Protein AF-A0A7S3EPI6-F1 (afdb_monomer)

Secondary structure (DSSP, 8-state):
--HHHHHHHHHHHHHHHHHTTPPPP-S-HHHHHHHHHH-GGGEE---S-BSSS-TT-TTPPPPSS-PBP-SSSBTTTBT-EE-HHHHHHHHHHTT--S---HHHHHHH--GGGGTSS----------------------------

Organism: NCBI:txid156174

Radius of gyration: 25.05 Å; Cα contacts (8 Å, |Δi|>4): 102; chains: 1; bounding box: 75×44×50 Å

Mean predicted aligned error: 15.27 Å

Solvent-accessible surface area (backbone atoms only — not comparable to full-atom values): 9598 Å² total; per-residue (Å²): 131,64,66,63,56,53,52,52,51,52,49,55,49,26,51,55,25,44,76,70,74,40,76,64,79,72,86,55,66,68,56,54,54,53,45,44,74,75,38,60,78,34,26,51,62,54,56,72,59,64,57,32,54,71,89,92,53,101,80,62,82,54,46,88,84,55,48,58,29,34,86,56,74,26,95,60,60,37,61,38,47,78,33,62,74,53,49,44,56,50,56,64,58,61,84,65,88,71,92,72,61,73,73,58,55,52,68,77,60,55,74,70,70,76,72,79,72,76,81,79,94,73,93,78,89,81,93,80,85,85,75,90,78,87,88,80,87,88,83,86,89,82,84,88,134

Foldseek 3Di:
DVVVVVVVLLVVLQVLCVVVVHHRDDPCPVVVVVLCVVPVVQADADAADWPQFDPDDPDTGGHPPTWGGHPAAGPGAGSHHGDSVSSSVSSNVPPDDDDDDPVVVCVVPVPVVVVPPDDPDDDDDDDDDDDDDDDDDDDDDDDDD

Sequence (145 aa):
PRAQVLAALVTLLNDARLAAGMSPMGFLAPFLYHVAEAEPSAFNDVVMGDNACPAGEVAAFCCPESFSAAVGWDPVTGLGSPNYPILLQHALHHGRKGVVAASSLARMYNVDDQLEAKQPSSSWSTKATLSSARIGHYWTVDGAV

pLDDT: mean 74.95, std 23.8, range [29.98, 97.31]

InterPro domains:
  IPR036852 Peptidase S8/S53 domain superfamily [G3DSA:3.40.50.200] (3-93)
  IPR036852 Peptidase S8/S53 domain superfamily [SSF52743] (6-91)
  IPR050819 Tripeptidyl-peptidase I and related peptidases [PTHR14218] (5-92)

Structure (mmCIF, N/CA/C/O backbone):
data_AF-A0A7S3EPI6-F1
#
_entry.id   AF-A0A7S3EPI6-F1
#
loop_
_atom_site.group_PDB
_atom_site.id
_atom_site.type_symbol
_atom_site.label_atom_id
_atom_site.label_alt_id
_atom_site.label_comp_id
_atom_site.label_asym_id
_atom_site.label_entity_id
_atom_site.label_seq_id
_atom_site.pdbx_PDB_ins_code
_atom_site.Cartn_x
_atom_site.Cartn_y
_atom_site.Cartn_z
_atom_site.occupancy
_atom_site.B_iso_or_equiv
_atom_site.auth_seq_id
_atom_site.auth_comp_id
_atom_site.auth_asym_id
_atom_site.auth_atom_id
_atom_site.pdbx_PDB_model_num
ATOM 1 N N . PRO A 1 1 ? 4.085 11.285 -5.573 1.00 60.78 1 PRO A N 1
ATOM 2 C CA . PRO A 1 1 ? 2.703 11.455 -5.050 1.00 60.78 1 PRO A CA 1
ATOM 3 C C . PRO A 1 1 ? 1.923 10.155 -4.700 1.00 60.78 1 PRO A C 1
ATOM 5 O O . PRO A 1 1 ? 0.699 10.185 -4.658 1.00 60.78 1 PRO A O 1
ATOM 8 N N . ARG A 1 2 ? 2.587 9.028 -4.374 1.00 77.38 2 ARG A N 1
ATOM 9 C CA . ARG A 1 2 ? 1.900 7.769 -3.989 1.00 77.38 2 ARG A CA 1
ATOM 10 C C . ARG A 1 2 ? 1.686 7.612 -2.474 1.00 77.38 2 ARG A C 1
ATOM 12 O O . ARG A 1 2 ? 0.687 7.043 -2.050 1.00 77.38 2 ARG A O 1
ATOM 19 N N . ALA A 1 3 ? 2.571 8.183 -1.655 1.00 85.62 3 ALA A N 1
ATOM 20 C CA . ALA A 1 3 ? 2.485 8.097 -0.195 1.00 85.62 3 ALA A CA 1
ATOM 21 C C . ALA A 1 3 ? 1.246 8.807 0.385 1.00 85.62 3 ALA A C 1
ATOM 23 O O . ALA A 1 3 ? 0.671 8.340 1.363 1.00 85.62 3 ALA A O 1
ATOM 24 N N . GLN A 1 4 ? 0.798 9.902 -0.238 1.00 92.00 4 GLN A N 1
ATOM 25 C CA . GLN A 1 4 ? -0.388 10.646 0.196 1.00 92.00 4 GLN A CA 1
ATOM 26 C C . GLN A 1 4 ? -1.671 9.811 0.065 1.00 92.00 4 GLN A C 1
ATOM 28 O O . GLN A 1 4 ? -2.520 9.843 0.951 1.00 92.00 4 GLN A O 1
ATOM 33 N N . VAL A 1 5 ? -1.789 9.028 -1.013 1.00 93.25 5 VAL A N 1
ATOM 34 C CA . VAL A 1 5 ? -2.942 8.143 -1.250 1.00 93.25 5 VAL A CA 1
ATOM 35 C C . VAL A 1 5 ? -2.970 7.012 -0.224 1.00 93.25 5 VAL A C 1
ATOM 37 O O . VAL A 1 5 ? -4.023 6.722 0.337 1.00 93.25 5 VAL A O 1
ATOM 40 N N . LEU A 1 6 ? -1.809 6.426 0.087 1.00 92.06 6 LEU A N 1
ATOM 41 C CA . LEU A 1 6 ? -1.711 5.406 1.129 1.00 92.06 6 LEU A CA 1
ATOM 42 C C . LEU A 1 6 ? -2.090 5.968 2.507 1.00 92.06 6 LEU A C 1
ATOM 44 O O . LEU A 1 6 ? -2.831 5.327 3.242 1.00 92.06 6 LEU A O 1
ATOM 48 N N . ALA A 1 7 ? -1.643 7.178 2.851 1.00 93.06 7 ALA A N 1
ATOM 49 C CA . ALA A 1 7 ? -2.030 7.817 4.109 1.00 93.06 7 ALA A CA 1
ATOM 50 C C . ALA A 1 7 ? -3.553 8.027 4.202 1.00 93.06 7 ALA A C 1
ATOM 52 O O . ALA A 1 7 ? -4.155 7.706 5.225 1.00 93.06 7 ALA A O 1
ATOM 53 N N . ALA A 1 8 ? -4.190 8.496 3.123 1.00 95.38 8 ALA A N 1
ATOM 54 C CA . ALA A 1 8 ? -5.642 8.654 3.069 1.00 95.38 8 ALA A CA 1
ATOM 55 C C . ALA A 1 8 ? -6.382 7.311 3.213 1.00 95.38 8 ALA A C 1
ATOM 57 O O . ALA A 1 8 ? -7.346 7.225 3.971 1.00 95.38 8 ALA A O 1
ATOM 58 N N . LEU A 1 9 ? -5.897 6.251 2.556 1.00 95.44 9 LEU A N 1
ATOM 59 C CA . LEU A 1 9 ? -6.427 4.892 2.700 1.00 95.44 9 LEU A CA 1
ATOM 60 C C . LEU A 1 9 ? -6.419 4.441 4.167 1.00 95.44 9 LEU A C 1
ATOM 62 O O . LEU A 1 9 ? -7.422 3.945 4.674 1.00 95.44 9 LEU A O 1
ATOM 66 N N . VAL A 1 10 ? -5.298 4.642 4.864 1.00 95.25 10 VAL A N 1
ATOM 67 C CA . VAL A 1 10 ? -5.158 4.272 6.280 1.00 95.25 10 VAL A CA 1
ATOM 68 C C . VAL A 1 10 ? -6.121 5.059 7.159 1.00 95.25 10 VAL A C 1
ATOM 70 O O . VAL A 1 10 ? -6.742 4.477 8.047 1.00 95.25 10 VAL A O 1
ATOM 73 N N . THR A 1 11 ? -6.290 6.355 6.894 1.00 96.25 11 THR A N 1
ATOM 74 C CA . THR A 1 11 ? -7.276 7.186 7.592 1.00 96.25 11 THR A CA 1
ATOM 75 C C . THR A 1 11 ? -8.689 6.629 7.427 1.00 96.25 11 THR A C 1
ATOM 77 O O . THR A 1 11 ? -9.379 6.466 8.427 1.00 96.25 11 THR A O 1
ATOM 80 N N . LEU A 1 12 ? -9.096 6.256 6.209 1.00 96.69 12 LEU A N 1
ATOM 81 C CA . LEU A 1 12 ? -10.421 5.674 5.952 1.00 96.69 12 LEU A CA 1
ATOM 82 C C . LEU A 1 12 ? -10.629 4.331 6.665 1.00 96.69 12 LEU A C 1
ATOM 84 O O . LEU A 1 12 ? -11.707 4.060 7.188 1.00 96.69 12 LEU A O 1
ATOM 88 N N . LEU A 1 13 ? -9.603 3.479 6.700 1.00 96.31 13 LEU A N 1
ATOM 89 C CA . LEU A 1 13 ? -9.669 2.203 7.416 1.00 96.31 13 LEU A CA 1
ATOM 90 C C . LEU A 1 13 ? -9.772 2.412 8.936 1.00 96.31 13 LEU A C 1
ATOM 92 O O . LEU A 1 13 ? -10.518 1.705 9.614 1.00 96.31 13 LEU A O 1
ATOM 96 N N . ASN A 1 14 ? -9.043 3.389 9.478 1.00 96.19 14 ASN A N 1
ATOM 97 C CA . ASN A 1 14 ? -9.105 3.731 10.897 1.00 96.19 14 ASN A CA 1
ATOM 98 C C . ASN A 1 14 ? -10.449 4.348 11.286 1.00 96.19 14 ASN A C 1
ATOM 100 O O . ASN A 1 14 ? -10.983 3.982 12.329 1.00 96.19 14 ASN A O 1
ATOM 104 N N . ASP A 1 15 ? -11.004 5.225 10.452 1.00 96.38 15 ASP A N 1
ATOM 105 C CA . ASP A 1 15 ? -12.323 5.823 10.665 1.00 96.38 15 ASP A CA 1
ATOM 106 C C . ASP A 1 15 ? -13.416 4.747 10.736 1.00 96.38 15 ASP A C 1
ATOM 108 O O . ASP A 1 15 ? -14.158 4.669 11.715 1.00 96.38 15 ASP A O 1
ATOM 112 N N . ALA A 1 16 ? -13.421 3.807 9.786 1.00 95.25 16 ALA A N 1
ATOM 113 C CA . ALA A 1 16 ? -14.359 2.687 9.802 1.00 95.25 16 ALA A CA 1
ATOM 114 C C . ALA A 1 16 ? -14.194 1.782 11.038 1.00 95.25 16 ALA A C 1
ATOM 116 O O . ALA A 1 16 ? -15.179 1.333 11.628 1.00 95.25 16 ALA A O 1
ATOM 117 N N . ARG A 1 17 ? -12.953 1.530 11.475 1.00 94.50 17 ARG A N 1
ATOM 118 C CA . ARG A 1 17 ? -12.687 0.773 12.709 1.00 94.50 17 ARG A CA 1
ATOM 119 C C . ARG A 1 17 ? -13.208 1.500 13.946 1.00 94.50 17 ARG A C 1
ATOM 121 O O . ARG A 1 17 ? -13.833 0.860 14.789 1.00 94.50 17 ARG A O 1
ATOM 128 N N . LEU A 1 18 ? -12.993 2.810 14.047 1.00 94.00 18 LEU A N 1
ATOM 129 C CA . LEU A 1 18 ? -13.499 3.627 15.151 1.00 94.00 18 LEU A CA 1
ATOM 130 C C . LEU A 1 18 ? -15.033 3.662 15.166 1.00 94.00 18 LEU A C 1
ATOM 132 O O . LEU A 1 18 ? -15.628 3.485 16.228 1.00 94.00 18 LEU A O 1
ATOM 136 N N . ALA A 1 19 ? -15.674 3.793 14.000 1.00 92.12 19 ALA A N 1
ATOM 137 C CA . ALA A 1 19 ? -17.128 3.702 13.858 1.00 92.12 19 ALA A CA 1
ATOM 138 C C . ALA A 1 19 ? -17.681 2.332 14.301 1.00 92.12 19 ALA A C 1
ATOM 140 O O . ALA A 1 19 ? -18.788 2.245 14.828 1.00 92.12 19 ALA A O 1
ATOM 141 N N . ALA A 1 20 ? -16.888 1.267 14.155 1.00 90.62 20 ALA A N 1
ATOM 142 C CA . ALA A 1 20 ? -17.191 -0.073 14.657 1.00 90.62 20 ALA A CA 1
ATOM 143 C C . ALA A 1 20 ? -16.774 -0.309 16.129 1.00 90.62 20 ALA A C 1
ATOM 145 O O . ALA A 1 20 ? -16.828 -1.445 16.606 1.00 90.62 20 ALA A O 1
ATOM 146 N N . GLY A 1 21 ? -16.334 0.727 16.857 1.00 91.75 21 GLY A N 1
ATOM 147 C CA . GLY A 1 21 ? -15.899 0.633 18.257 1.00 91.75 21 GLY A CA 1
ATOM 148 C C . GLY A 1 21 ? -14.556 -0.079 18.463 1.00 91.75 21 GLY A C 1
ATOM 149 O O . GLY A 1 21 ? -14.246 -0.518 19.571 1.00 91.75 21 GLY A O 1
ATOM 150 N N . MET A 1 22 ? -13.757 -0.229 17.407 1.00 91.62 22 MET A N 1
ATOM 151 C CA . MET A 1 22 ? -12.441 -0.865 17.436 1.00 91.62 22 MET A CA 1
ATOM 152 C C . MET A 1 22 ? -11.331 0.183 17.579 1.00 91.62 22 MET A C 1
ATOM 154 O O . MET A 1 22 ? -11.487 1.341 17.204 1.00 91.62 22 MET A O 1
ATOM 158 N N . SER A 1 23 ? -10.165 -0.226 18.083 1.00 92.81 23 SER A N 1
ATOM 159 C CA . SER A 1 23 ? -8.986 0.646 18.109 1.00 92.81 23 SER A CA 1
ATOM 160 C C . SER A 1 23 ? -8.467 0.919 16.688 1.00 92.81 23 SER A C 1
ATOM 162 O O . SER A 1 23 ? -8.586 0.036 15.827 1.00 92.81 23 SER A O 1
ATOM 164 N N . PRO A 1 24 ? -7.823 2.069 16.426 1.00 93.50 24 PRO A N 1
ATOM 165 C CA . PRO A 1 24 ? -7.167 2.315 15.145 1.00 93.50 24 PRO A CA 1
ATOM 166 C C . PRO A 1 24 ? -6.035 1.306 14.907 1.00 93.50 24 PRO A C 1
ATOM 168 O O . PRO A 1 24 ? -5.550 0.643 15.832 1.00 93.50 24 PRO A O 1
ATOM 171 N N . MET A 1 25 ? -5.625 1.171 13.651 1.00 89.69 25 MET A N 1
ATOM 172 C CA . MET A 1 25 ? -4.475 0.365 13.266 1.00 89.69 25 MET A CA 1
ATOM 173 C C . MET A 1 25 ? -3.185 1.078 13.674 1.00 89.69 25 MET A C 1
ATOM 175 O O . MET A 1 25 ? -3.027 2.278 13.452 1.00 89.69 25 MET A O 1
ATOM 179 N N . GLY A 1 26 ? -2.276 0.322 14.291 1.00 90.44 26 GLY A N 1
ATOM 180 C CA . GLY A 1 26 ? -0.927 0.774 14.616 1.00 90.44 26 GLY A CA 1
ATOM 181 C C . GLY A 1 26 ? 0.023 0.553 13.440 1.00 90.44 26 GLY A C 1
ATOM 182 O O . GLY A 1 26 ? -0.226 1.000 12.324 1.00 90.44 26 GLY A O 1
ATOM 183 N N . PHE A 1 27 ? 1.116 -0.170 13.683 1.00 92.50 27 PHE A N 1
ATOM 184 C C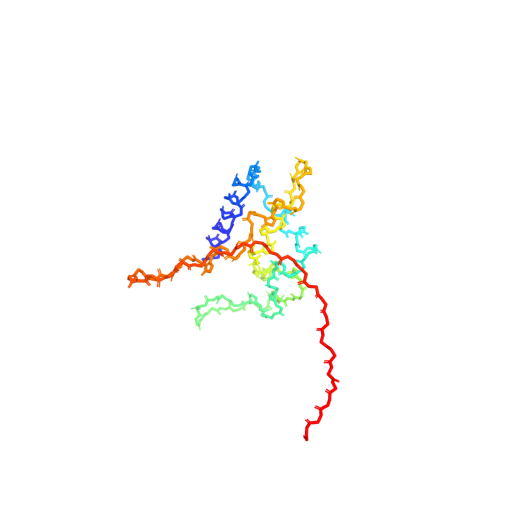A . PHE A 1 27 ? 2.058 -0.540 12.630 1.00 92.50 27 PHE A CA 1
ATOM 185 C C . PHE A 1 27 ? 1.374 -1.406 11.559 1.00 92.50 27 PHE A C 1
ATOM 187 O O . PHE A 1 27 ? 0.973 -2.538 11.821 1.00 92.50 27 PHE A O 1
ATOM 194 N N . LEU A 1 28 ? 1.220 -0.843 10.359 1.00 92.88 28 LEU A N 1
ATOM 195 C CA . LEU A 1 28 ? 0.362 -1.388 9.307 1.00 92.88 28 LEU A CA 1
ATOM 196 C C . LEU A 1 28 ? 1.013 -2.513 8.492 1.00 92.88 28 LEU A C 1
ATOM 198 O O . LEU A 1 28 ? 0.303 -3.356 7.953 1.00 92.88 28 LEU A O 1
ATOM 202 N N . ALA A 1 29 ? 2.344 -2.542 8.385 1.00 94.00 29 ALA A N 1
ATOM 203 C CA . ALA A 1 29 ? 3.020 -3.462 7.469 1.00 94.00 29 ALA A CA 1
ATOM 204 C C . ALA A 1 29 ? 2.658 -4.944 7.711 1.00 94.00 29 ALA A C 1
ATOM 206 O O . ALA A 1 29 ? 2.267 -5.594 6.745 1.00 94.00 29 ALA A O 1
ATOM 207 N N . PRO A 1 30 ? 2.665 -5.478 8.953 1.00 94.69 30 PRO A N 1
ATOM 208 C CA . PRO A 1 30 ? 2.294 -6.873 9.201 1.00 94.69 30 PRO A CA 1
ATOM 209 C C . PRO A 1 30 ? 0.868 -7.201 8.755 1.00 94.69 30 PRO A C 1
ATOM 211 O O . PRO A 1 30 ? 0.623 -8.277 8.223 1.00 94.69 30 PRO A O 1
ATOM 214 N N . PHE A 1 31 ? -0.064 -6.259 8.926 1.00 94.38 31 PHE A N 1
ATOM 215 C CA . PHE A 1 31 ? -1.440 -6.421 8.465 1.00 94.38 31 PHE A CA 1
ATOM 216 C C . PHE A 1 31 ? -1.508 -6.551 6.938 1.00 94.38 31 PHE A C 1
ATOM 218 O O . PHE A 1 31 ? -2.168 -7.458 6.445 1.00 94.38 31 PHE A O 1
ATOM 225 N N . LEU A 1 32 ? -0.801 -5.699 6.187 1.00 95.31 32 LEU A N 1
ATOM 226 C CA . LEU A 1 32 ? -0.840 -5.729 4.719 1.00 95.31 32 LEU A CA 1
ATOM 227 C C . LEU A 1 32 ? -0.292 -7.039 4.153 1.00 95.31 32 LEU A C 1
ATOM 229 O O . LEU A 1 32 ? -0.927 -7.627 3.285 1.00 95.31 32 LEU A O 1
ATOM 233 N N . TYR A 1 33 ? 0.846 -7.510 4.668 1.00 95.50 33 TYR A N 1
ATOM 234 C CA . TYR A 1 33 ? 1.430 -8.775 4.219 1.00 95.50 33 TYR A CA 1
ATOM 235 C C . TYR A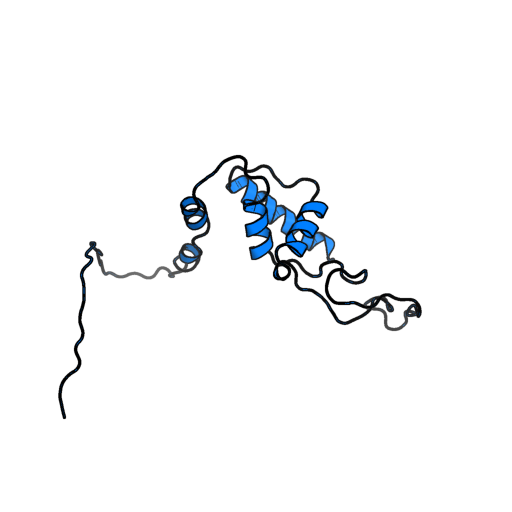 1 33 ? 0.542 -9.968 4.578 1.00 95.50 33 TYR A C 1
ATOM 237 O O . TYR A 1 33 ? 0.316 -10.828 3.736 1.00 95.50 33 TYR A O 1
ATOM 245 N N . HIS A 1 34 ? -0.044 -9.983 5.779 1.00 94.56 34 HIS A N 1
ATOM 246 C CA . HIS A 1 34 ? -0.962 -11.052 6.168 1.00 94.56 34 HIS A CA 1
ATOM 247 C C . HIS A 1 34 ? -2.212 -11.105 5.278 1.00 94.56 34 HIS A C 1
ATOM 249 O O . HIS A 1 34 ? -2.662 -12.182 4.899 1.00 94.56 34 HIS A O 1
ATOM 255 N N . VAL A 1 35 ? -2.774 -9.945 4.923 1.00 95.44 35 VAL A N 1
ATOM 256 C CA . VAL A 1 35 ? -3.926 -9.892 4.016 1.00 95.44 35 VAL A CA 1
ATOM 257 C C . VAL A 1 35 ? -3.533 -10.296 2.597 1.00 95.44 35 VAL A C 1
ATOM 259 O O . VAL A 1 35 ? -4.294 -11.019 1.970 1.00 95.44 35 VAL A O 1
ATOM 262 N N . ALA A 1 36 ? -2.353 -9.904 2.111 1.00 95.81 36 ALA A N 1
ATOM 263 C CA . ALA A 1 36 ? -1.873 -10.316 0.791 1.00 95.81 36 ALA A CA 1
ATOM 264 C C . ALA A 1 36 ? -1.712 -11.839 0.666 1.00 95.81 36 ALA A C 1
ATOM 266 O O . ALA A 1 36 ? -2.022 -12.405 -0.378 1.00 95.81 36 ALA A O 1
ATOM 267 N N . GLU A 1 37 ? -1.258 -12.504 1.732 1.00 95.00 37 GLU A N 1
ATOM 268 C CA . GLU A 1 37 ? -1.173 -13.967 1.784 1.00 95.00 37 GLU A CA 1
ATOM 269 C C . GLU A 1 37 ? -2.555 -14.630 1.859 1.00 95.00 37 GLU A C 1
ATOM 271 O O . GLU A 1 37 ? -2.778 -15.668 1.238 1.00 95.00 37 GLU A O 1
ATOM 276 N N . ALA A 1 38 ? -3.481 -14.049 2.629 1.00 95.12 38 ALA A N 1
ATOM 277 C CA . ALA A 1 38 ? -4.810 -14.616 2.844 1.00 95.12 38 ALA A CA 1
ATOM 278 C C . ALA A 1 38 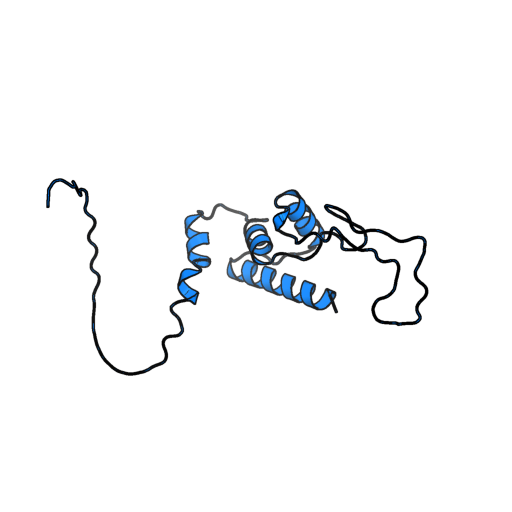? -5.762 -14.407 1.655 1.00 95.12 38 ALA A C 1
ATOM 280 O O . ALA A 1 38 ? -6.599 -15.264 1.387 1.00 95.12 38 ALA A O 1
ATOM 281 N N . GLU A 1 39 ? -5.654 -13.268 0.974 1.00 96.25 39 GLU A N 1
ATOM 282 C CA . GLU A 1 39 ? -6.529 -12.852 -0.118 1.00 96.25 39 GLU A CA 1
ATOM 283 C C . GLU A 1 39 ? -5.708 -12.074 -1.163 1.00 96.25 39 GLU A C 1
ATOM 285 O O . GLU A 1 39 ? -5.589 -10.848 -1.076 1.00 96.25 39 GLU A O 1
ATOM 290 N N . PRO A 1 40 ? -5.139 -12.755 -2.178 1.00 94.62 40 PRO A N 1
ATOM 291 C CA . PRO A 1 40 ? -4.307 -12.111 -3.198 1.00 94.62 40 PRO A CA 1
ATOM 292 C C . PRO A 1 40 ? -5.019 -10.982 -3.954 1.00 94.62 40 PRO A C 1
ATOM 294 O O . PRO A 1 40 ? -4.375 -10.033 -4.390 1.00 94.62 40 PRO A O 1
ATOM 297 N N . SER A 1 41 ? -6.354 -11.035 -4.068 1.00 95.94 41 SER A N 1
ATOM 298 C CA . SER A 1 41 ? -7.148 -9.988 -4.728 1.00 95.94 41 SER A CA 1
ATOM 299 C C . SER A 1 41 ? -7.249 -8.680 -3.925 1.00 95.94 41 SER A C 1
ATOM 301 O O . SER A 1 41 ? -7.711 -7.659 -4.448 1.00 95.94 41 SER A O 1
ATOM 303 N N . ALA A 1 42 ? -6.770 -8.671 -2.672 1.00 96.81 42 ALA A N 1
ATOM 304 C CA . ALA A 1 42 ? -6.652 -7.468 -1.852 1.00 96.81 42 ALA A CA 1
ATOM 305 C C . ALA A 1 42 ? -5.686 -6.432 -2.444 1.00 96.81 42 ALA A C 1
ATOM 307 O O . ALA A 1 42 ? -5.744 -5.256 -2.071 1.00 96.81 42 ALA A O 1
ATOM 308 N N . PHE A 1 43 ? -4.826 -6.845 -3.375 1.00 97.31 43 PHE A N 1
ATOM 309 C CA . PHE A 1 43 ? -3.951 -5.959 -4.118 1.00 97.31 43 PHE A CA 1
ATOM 310 C C . PHE A 1 43 ? -4.038 -6.246 -5.616 1.00 97.31 43 PHE A C 1
ATOM 312 O O . PHE A 1 43 ? -4.221 -7.374 -6.062 1.00 97.31 43 PHE A O 1
ATOM 319 N N . ASN A 1 44 ? -3.911 -5.188 -6.404 1.00 96.44 44 ASN A N 1
ATOM 320 C CA . ASN A 1 44 ? -3.747 -5.275 -7.843 1.00 96.44 44 ASN A CA 1
ATOM 321 C C . ASN A 1 44 ? -2.251 -5.403 -8.115 1.00 96.44 44 ASN A C 1
ATOM 323 O O . ASN A 1 44 ? -1.531 -4.397 -8.081 1.00 96.44 44 ASN A O 1
ATOM 327 N N . ASP A 1 45 ? -1.820 -6.641 -8.321 1.00 96.62 45 ASP A N 1
ATOM 328 C CA . ASP A 1 45 ? -0.438 -7.012 -8.602 1.00 96.62 45 ASP A CA 1
ATOM 329 C C . ASP A 1 45 ? 0.015 -6.497 -9.980 1.00 96.62 45 ASP A C 1
ATOM 331 O O . ASP A 1 45 ? -0.708 -6.604 -10.978 1.00 96.62 45 ASP A O 1
ATOM 335 N N . VAL A 1 46 ? 1.207 -5.905 -10.033 1.00 96.19 46 VAL A N 1
ATOM 336 C CA . VAL A 1 46 ? 1.787 -5.348 -11.255 1.00 96.19 46 VAL A CA 1
ATOM 337 C C . VAL A 1 46 ? 2.868 -6.299 -11.740 1.00 96.19 46 VAL A C 1
ATOM 339 O O . VAL A 1 46 ? 3.977 -6.300 -11.238 1.00 96.19 46 VAL A O 1
ATOM 342 N N . VAL A 1 47 ? 2.563 -7.064 -12.785 1.00 97.00 47 VAL A N 1
ATOM 343 C CA . VAL A 1 47 ? 3.441 -8.153 -13.256 1.00 97.00 47 VAL A CA 1
ATOM 344 C C . VAL A 1 47 ? 4.290 -7.795 -14.479 1.00 97.00 47 VAL A C 1
ATOM 346 O O . VAL A 1 47 ? 4.972 -8.649 -15.039 1.00 97.00 47 VAL A O 1
ATOM 349 N N . MET A 1 48 ? 4.215 -6.547 -14.946 1.00 95.38 48 MET A N 1
ATOM 350 C CA . MET A 1 48 ? 4.943 -6.072 -16.123 1.00 95.38 48 MET A CA 1
ATOM 351 C C . MET A 1 48 ? 5.572 -4.705 -15.865 1.00 95.38 48 MET A C 1
ATOM 353 O O . MET A 1 48 ? 4.915 -3.801 -15.346 1.00 95.38 48 MET A O 1
ATOM 357 N N . GLY A 1 49 ? 6.821 -4.550 -16.306 1.00 92.06 49 GLY A N 1
ATOM 358 C CA . GLY A 1 49 ? 7.605 -3.321 -16.197 1.00 92.06 49 GLY A CA 1
ATOM 359 C C . GLY A 1 49 ? 8.904 -3.517 -15.418 1.00 92.06 49 GLY A C 1
ATOM 360 O O . GLY A 1 49 ? 9.203 -4.607 -14.932 1.00 92.06 49 GLY A O 1
ATOM 361 N N . ASP A 1 50 ? 9.670 -2.440 -15.304 1.00 92.38 50 ASP A N 1
ATOM 362 C CA . ASP A 1 50 ? 10.922 -2.372 -14.556 1.00 92.38 50 ASP A CA 1
ATOM 363 C C . ASP A 1 50 ? 11.091 -0.982 -13.921 1.00 92.38 50 ASP A C 1
ATOM 365 O O . ASP A 1 50 ? 10.294 -0.065 -14.151 1.00 92.38 50 ASP A O 1
ATOM 369 N N . ASN A 1 51 ? 12.115 -0.833 -13.082 1.00 91.81 51 ASN A N 1
ATOM 370 C CA . ASN A 1 51 ? 12.525 0.453 -12.516 1.00 91.81 51 ASN A CA 1
ATOM 371 C C . ASN A 1 51 ? 13.856 0.967 -13.089 1.00 91.81 51 ASN A C 1
ATOM 373 O O . ASN A 1 51 ? 14.563 1.708 -12.405 1.00 91.81 51 ASN A O 1
ATOM 377 N N . ALA A 1 52 ? 14.207 0.587 -14.323 1.00 91.00 52 ALA A N 1
ATOM 378 C CA . ALA A 1 52 ? 15.489 0.934 -14.931 1.00 91.00 52 ALA A CA 1
ATOM 379 C C . ALA A 1 52 ? 15.621 2.436 -15.196 1.00 91.00 52 ALA A C 1
ATOM 381 O O . ALA A 1 52 ? 16.682 3.017 -14.967 1.00 91.00 52 ALA A O 1
ATOM 382 N N . CYS A 1 53 ? 14.551 3.068 -15.680 1.00 87.06 53 CYS A N 1
ATOM 383 C CA . CYS A 1 53 ? 14.548 4.471 -16.081 1.00 87.06 53 CYS A CA 1
ATOM 384 C C . CYS A 1 53 ? 13.754 5.336 -15.087 1.00 87.06 53 CYS A C 1
ATOM 386 O O . CYS A 1 53 ? 12.658 4.949 -14.670 1.00 87.06 53 CYS A O 1
ATOM 388 N N . PRO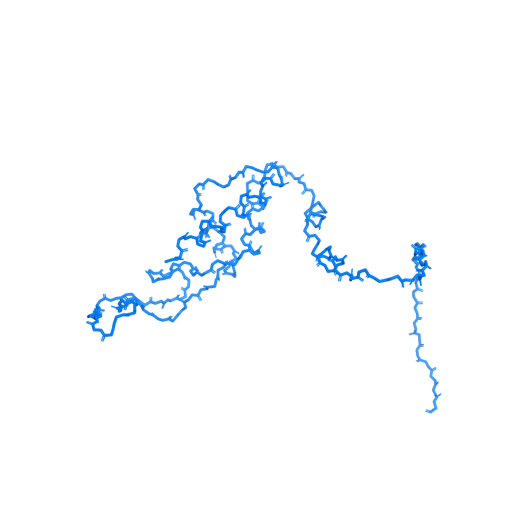 A 1 54 ? 14.225 6.544 -14.734 1.00 81.06 54 PRO A N 1
ATOM 389 C CA . PRO A 1 54 ? 13.420 7.476 -13.957 1.00 81.06 54 PRO A CA 1
ATOM 390 C C . PRO A 1 54 ? 12.250 8.015 -14.793 1.00 81.06 54 PRO A C 1
ATOM 392 O O . PRO A 1 54 ? 12.360 8.273 -15.993 1.00 81.06 54 PRO A O 1
ATOM 395 N N . ALA A 1 55 ? 11.100 8.186 -14.145 1.00 75.81 55 ALA A N 1
ATOM 396 C CA . ALA A 1 55 ? 9.889 8.641 -14.812 1.00 75.81 55 ALA A CA 1
ATOM 397 C C . ALA A 1 55 ? 9.970 10.134 -15.177 1.00 75.81 55 ALA A C 1
ATOM 399 O O . ALA A 1 55 ? 10.194 10.972 -14.306 1.00 75.81 55 ALA A O 1
ATOM 400 N N . GLY A 1 56 ? 9.685 10.468 -16.440 1.00 69.75 56 GLY A N 1
ATOM 401 C CA . GLY A 1 56 ? 9.378 11.838 -16.870 1.00 69.75 56 GLY A CA 1
ATOM 402 C C . GLY A 1 56 ? 10.531 12.662 -17.448 1.00 69.75 56 GLY A C 1
ATOM 403 O O . GLY A 1 56 ? 10.281 13.789 -17.869 1.00 69.75 56 GLY A O 1
ATOM 404 N N . GLU A 1 57 ? 11.751 12.128 -17.542 1.00 63.88 57 GLU A N 1
ATOM 405 C CA . GLU A 1 57 ? 12.876 12.841 -18.159 1.00 63.88 57 GLU A CA 1
ATOM 406 C C . GLU A 1 57 ? 13.354 12.153 -19.441 1.00 63.88 57 GLU A C 1
ATOM 408 O O . GLU A 1 57 ? 13.831 11.023 -19.435 1.00 63.88 57 GLU A O 1
ATOM 413 N N . VAL A 1 58 ? 13.259 12.876 -20.560 1.00 59.69 58 VAL A N 1
ATOM 414 C CA . VAL A 1 58 ? 13.621 12.418 -21.916 1.00 59.69 58 VAL A CA 1
ATOM 415 C C . VAL A 1 58 ? 15.133 12.237 -22.141 1.00 59.69 58 VAL A C 1
ATOM 417 O O . VAL A 1 58 ? 15.553 11.929 -23.252 1.00 59.69 58 VAL A O 1
ATOM 420 N N . ALA A 1 59 ? 15.955 12.426 -21.105 1.00 59.22 59 ALA A N 1
ATOM 421 C CA . ALA A 1 59 ? 17.414 12.352 -21.183 1.00 59.22 59 ALA A CA 1
ATOM 422 C C . ALA A 1 59 ? 18.066 11.709 -19.946 1.00 59.22 59 ALA A C 1
ATOM 424 O O . ALA A 1 59 ? 19.233 11.971 -19.658 1.00 59.22 59 ALA A O 1
ATOM 425 N N . ALA A 1 60 ? 17.333 10.888 -19.195 1.00 68.75 60 ALA A N 1
ATOM 426 C CA . ALA A 1 60 ? 17.907 10.214 -18.042 1.00 68.75 60 ALA A CA 1
ATOM 427 C C . ALA A 1 60 ? 18.499 8.848 -18.414 1.00 68.75 60 ALA A C 1
ATOM 429 O O . ALA A 1 60 ? 17.895 8.064 -19.145 1.00 68.75 60 ALA A O 1
ATOM 430 N N . PHE A 1 61 ? 19.696 8.569 -17.896 1.00 78.69 61 PHE A N 1
ATOM 431 C CA . PHE A 1 61 ? 20.349 7.271 -18.034 1.00 78.69 61 PHE A CA 1
ATOM 432 C C . PHE A 1 61 ? 19.541 6.200 -17.293 1.00 78.69 61 PHE A C 1
ATOM 434 O O . PHE A 1 61 ? 19.241 6.361 -16.109 1.00 78.69 61 PHE A O 1
ATOM 441 N N . CYS A 1 62 ? 19.208 5.113 -17.987 1.00 84.81 62 CYS A N 1
ATOM 442 C CA . CYS A 1 62 ? 18.562 3.960 -17.375 1.00 84.81 62 CYS A CA 1
ATOM 443 C C . CYS A 1 62 ? 19.617 3.009 -16.807 1.00 84.81 62 CYS A C 1
ATOM 445 O O . CYS A 1 62 ? 20.597 2.691 -17.482 1.00 84.81 62 CYS A O 1
ATOM 447 N N . CYS A 1 63 ? 19.408 2.535 -15.582 1.00 84.62 63 CYS A N 1
ATOM 448 C CA . CYS A 1 63 ? 20.292 1.569 -14.947 1.00 84.62 63 CYS A CA 1
ATOM 449 C C . CYS A 1 63 ? 20.177 0.204 -15.651 1.00 84.62 63 CYS A C 1
ATOM 451 O O . CYS A 1 63 ? 19.082 -0.361 -15.685 1.00 84.62 63 CYS A O 1
ATOM 453 N N . PRO A 1 64 ? 21.278 -0.357 -16.187 1.00 83.44 64 PRO A N 1
ATOM 454 C CA . PRO A 1 64 ? 21.253 -1.686 -16.801 1.00 83.44 64 PRO A CA 1
ATOM 455 C C . PRO A 1 64 ? 21.017 -2.795 -15.765 1.00 83.44 64 PRO A C 1
ATOM 457 O O . PRO A 1 64 ? 20.432 -3.826 -16.082 1.00 83.44 64 PRO A O 1
ATOM 460 N N . GLU A 1 65 ? 21.427 -2.564 -14.517 1.00 91.88 65 GLU A N 1
ATOM 461 C CA . GLU A 1 65 ? 21.086 -3.387 -13.359 1.00 91.88 65 GLU A CA 1
ATOM 462 C C . GLU A 1 65 ? 19.828 -2.803 -12.712 1.00 91.88 65 GLU A C 1
ATOM 464 O O . GLU A 1 65 ? 19.880 -1.812 -11.982 1.00 91.88 65 GLU A O 1
ATOM 469 N N . SER A 1 66 ? 18.680 -3.388 -13.033 1.00 91.94 66 SER A N 1
ATOM 470 C CA . SER A 1 66 ? 17.378 -2.969 -12.522 1.00 91.94 66 SER A CA 1
ATOM 471 C C . SER A 1 66 ? 16.558 -4.180 -12.106 1.00 91.94 66 SER A C 1
ATOM 473 O O . SER A 1 66 ? 16.917 -5.328 -12.381 1.00 91.94 66 SER A O 1
ATOM 475 N N . PHE A 1 67 ? 15.458 -3.919 -11.413 1.00 95.12 67 PHE A N 1
ATOM 476 C CA . PHE A 1 67 ? 14.510 -4.956 -11.070 1.00 95.12 67 PHE A CA 1
ATOM 477 C C . PHE A 1 67 ? 13.347 -4.957 -12.053 1.00 95.12 67 PHE A C 1
ATOM 479 O O . PHE A 1 67 ? 12.868 -3.900 -12.466 1.00 95.12 67 PHE A O 1
ATOM 486 N N . SER A 1 68 ? 12.866 -6.154 -12.370 1.00 94.88 68 SER A N 1
ATOM 487 C CA . SER A 1 68 ? 11.636 -6.355 -13.130 1.00 94.88 68 SER A CA 1
ATOM 488 C C . SER A 1 68 ? 10.484 -6.686 -12.192 1.00 94.88 68 SER A C 1
ATOM 490 O O . SER A 1 68 ? 10.672 -7.357 -11.174 1.00 94.88 68 SER A O 1
ATOM 492 N N . ALA A 1 69 ? 9.298 -6.218 -12.557 1.00 96.94 69 ALA A N 1
ATOM 493 C CA . ALA A 1 69 ? 8.064 -6.588 -11.891 1.00 96.94 69 ALA A CA 1
ATOM 494 C C . ALA A 1 69 ? 7.743 -8.068 -12.170 1.00 96.94 69 ALA A C 1
ATOM 496 O O . ALA A 1 69 ? 8.107 -8.604 -13.222 1.00 96.94 69 ALA A O 1
ATOM 497 N N . ALA A 1 70 ? 7.101 -8.741 -11.221 1.00 96.62 70 ALA A N 1
ATOM 498 C CA . ALA A 1 70 ? 6.842 -10.177 -11.276 1.00 96.62 70 ALA A CA 1
ATOM 499 C C . ALA A 1 70 ? 5.557 -10.509 -10.513 1.00 96.62 70 ALA A C 1
ATOM 501 O O . ALA A 1 70 ? 4.986 -9.647 -9.866 1.00 96.62 70 ALA A O 1
ATOM 502 N N . VAL A 1 71 ? 5.102 -11.761 -10.593 1.00 96.62 71 VAL A N 1
ATOM 503 C CA . VAL A 1 71 ? 3.929 -12.209 -9.830 1.00 96.62 71 VAL A CA 1
ATOM 504 C C . VAL A 1 71 ? 4.229 -12.188 -8.330 1.00 96.62 71 VAL A C 1
ATOM 506 O O . VAL A 1 71 ? 5.198 -12.805 -7.880 1.00 96.62 71 VAL A O 1
ATOM 509 N N . GLY A 1 72 ? 3.337 -11.571 -7.562 1.00 94.62 72 GLY A N 1
ATOM 510 C CA . GLY A 1 72 ? 3.399 -11.476 -6.112 1.00 94.62 72 GLY A CA 1
ATOM 511 C C . GLY A 1 72 ? 4.160 -10.241 -5.644 1.00 94.62 72 GLY A C 1
ATOM 512 O O . GLY A 1 72 ? 4.043 -9.166 -6.212 1.00 94.62 72 GLY A O 1
ATOM 513 N N . TRP A 1 73 ? 4.913 -10.376 -4.552 1.00 96.62 73 TRP A N 1
ATOM 514 C CA . TRP A 1 73 ? 5.730 -9.263 -4.083 1.00 96.62 73 TRP A CA 1
ATOM 515 C C . TRP A 1 73 ? 6.954 -9.078 -4.979 1.00 96.62 73 TRP A C 1
ATOM 517 O O . TRP A 1 73 ? 7.719 -10.023 -5.184 1.00 96.62 73 TRP A O 1
ATOM 527 N N . ASP A 1 74 ? 7.192 -7.848 -5.422 1.00 97.06 74 ASP A N 1
ATOM 528 C CA . ASP A 1 74 ? 8.367 -7.499 -6.213 1.00 97.06 74 ASP A CA 1
ATOM 529 C C . ASP A 1 74 ? 9.028 -6.182 -5.725 1.00 97.06 74 ASP A C 1
ATOM 531 O O . ASP A 1 74 ? 8.383 -5.343 -5.092 1.00 97.06 74 ASP A O 1
ATOM 535 N N . PRO A 1 75 ? 10.327 -5.948 -5.984 1.00 94.88 75 PRO A N 1
ATOM 536 C CA . PRO A 1 75 ? 11.029 -4.736 -5.539 1.00 94.88 75 PRO A CA 1
ATOM 537 C C . PRO A 1 75 ? 10.762 -3.481 -6.403 1.00 94.88 75 PRO A C 1
ATOM 539 O O . PRO A 1 75 ? 11.321 -2.416 -6.131 1.00 94.88 75 PRO A O 1
ATOM 542 N N . VAL A 1 76 ? 9.922 -3.577 -7.435 1.00 94.50 76 VAL A N 1
ATOM 543 C CA . VAL A 1 76 ? 9.459 -2.471 -8.289 1.00 94.50 76 VAL A CA 1
ATOM 544 C C . VAL A 1 76 ? 8.168 -1.863 -7.727 1.00 94.50 76 VAL A C 1
ATOM 546 O O . VAL A 1 76 ? 8.065 -0.637 -7.605 1.00 94.50 76 VAL A O 1
ATOM 549 N N . THR A 1 77 ? 7.189 -2.693 -7.355 1.00 94.56 77 THR A N 1
ATOM 550 C CA . THR A 1 77 ? 5.838 -2.276 -6.946 1.00 94.56 77 THR A CA 1
ATOM 551 C C . THR A 1 77 ? 5.380 -2.812 -5.588 1.00 94.56 77 THR A C 1
ATOM 553 O O . THR A 1 77 ? 4.380 -2.332 -5.043 1.00 94.56 77 THR A O 1
ATOM 556 N N . GLY A 1 78 ? 6.140 -3.719 -4.974 1.00 95.75 78 GLY A N 1
ATOM 557 C CA . GLY A 1 78 ? 5.799 -4.342 -3.701 1.00 95.75 78 GLY A CA 1
ATOM 558 C C . GLY A 1 78 ? 4.639 -5.310 -3.873 1.00 95.75 78 GLY A C 1
ATOM 559 O O . GLY A 1 78 ? 4.690 -6.184 -4.719 1.00 95.75 78 GLY A O 1
ATOM 560 N N . LEU A 1 79 ? 3.587 -5.141 -3.069 1.00 96.25 79 LEU A N 1
ATOM 561 C CA . LEU A 1 79 ? 2.339 -5.907 -3.200 1.00 96.25 79 LEU A CA 1
ATOM 562 C C . LEU A 1 79 ? 1.440 -5.397 -4.344 1.00 96.25 79 LEU A C 1
ATOM 564 O O . LEU A 1 79 ? 0.376 -5.958 -4.573 1.00 96.25 79 LEU A O 1
ATOM 568 N N . GLY A 1 80 ? 1.804 -4.292 -5.002 1.00 95.69 80 GLY A N 1
ATOM 569 C CA . GLY A 1 80 ? 0.957 -3.620 -5.982 1.00 95.69 80 GLY A CA 1
ATOM 570 C C . GLY A 1 80 ? -0.004 -2.596 -5.363 1.00 95.69 80 GLY A C 1
ATOM 571 O O . GLY A 1 80 ? 0.270 -1.982 -4.326 1.00 95.69 80 GLY A O 1
ATOM 572 N N . SER A 1 81 ? -1.132 -2.343 -6.034 1.00 95.62 81 SER A N 1
ATOM 573 C CA . SER A 1 81 ? -2.071 -1.277 -5.640 1.00 95.62 81 SER A CA 1
ATOM 574 C C . SER A 1 81 ? -3.213 -1.798 -4.759 1.00 95.62 81 SER A C 1
ATOM 576 O O . SER A 1 81 ? -3.918 -2.713 -5.177 1.00 95.62 81 SER A O 1
ATOM 578 N N . PRO A 1 82 ? -3.473 -1.207 -3.582 1.00 95.94 82 PRO A N 1
ATOM 579 C CA . PRO A 1 82 ? -4.445 -1.734 -2.625 1.00 95.94 82 PRO A CA 1
ATOM 580 C C . PRO A 1 82 ? -5.895 -1.674 -3.127 1.00 95.94 82 PRO A C 1
ATOM 582 O O . PRO A 1 82 ? -6.327 -0.671 -3.696 1.00 95.94 82 PRO A O 1
ATOM 585 N N . ASN A 1 83 ? -6.673 -2.714 -2.831 1.00 96.56 83 ASN A N 1
ATOM 586 C CA . ASN A 1 83 ? -8.117 -2.778 -3.045 1.00 96.56 83 ASN A CA 1
ATOM 587 C C . ASN A 1 83 ? -8.855 -2.435 -1.737 1.00 96.56 83 ASN A C 1
ATOM 589 O O . ASN A 1 83 ? -8.925 -3.243 -0.809 1.00 96.56 83 ASN A O 1
ATOM 593 N N . TYR A 1 84 ? -9.391 -1.213 -1.645 1.00 95.69 84 TYR A N 1
ATOM 594 C CA . TYR A 1 84 ? -9.977 -0.698 -0.401 1.00 95.69 84 TYR A CA 1
ATOM 595 C C . TYR A 1 84 ? -11.121 -1.559 0.173 1.00 95.69 84 TYR A C 1
ATOM 597 O O . TYR A 1 84 ? -11.027 -1.891 1.354 1.00 95.69 84 TYR A O 1
ATOM 605 N N . PRO A 1 85 ? -12.161 -1.956 -0.591 1.00 96.19 85 PRO A N 1
ATOM 606 C CA . PRO A 1 85 ? -13.235 -2.815 -0.080 1.00 96.19 85 PRO A CA 1
ATOM 607 C C . PRO A 1 85 ? -12.751 -4.083 0.636 1.00 96.19 85 PRO A C 1
ATOM 609 O O . PRO A 1 85 ? -13.229 -4.401 1.724 1.00 96.19 85 PRO A O 1
ATOM 612 N N . ILE A 1 86 ? -11.768 -4.775 0.057 1.00 95.75 86 ILE A N 1
ATOM 613 C CA . ILE A 1 86 ? -11.230 -6.020 0.618 1.00 95.75 86 ILE A CA 1
ATOM 614 C C . ILE A 1 86 ? -10.399 -5.715 1.865 1.00 95.75 86 ILE A C 1
ATOM 616 O O . ILE A 1 86 ? -10.611 -6.307 2.924 1.00 95.75 86 ILE A O 1
ATOM 620 N N . LEU A 1 87 ? -9.509 -4.720 1.791 1.00 96.31 87 LEU A N 1
ATOM 621 C CA . LEU A 1 87 ? -8.722 -4.297 2.950 1.00 96.31 87 LEU A CA 1
ATOM 622 C C . LEU A 1 87 ? -9.603 -3.855 4.120 1.00 96.31 87 LEU A C 1
ATOM 624 O O . LEU A 1 87 ? -9.275 -4.144 5.266 1.00 96.31 87 LEU A O 1
ATOM 628 N N . LEU A 1 88 ? -10.726 -3.194 3.849 1.00 95.75 88 LEU A N 1
ATOM 629 C CA . LEU A 1 88 ? -11.695 -2.783 4.858 1.00 95.75 88 LEU A CA 1
ATOM 630 C C . LEU A 1 88 ? -12.349 -3.984 5.542 1.00 95.75 88 LEU A C 1
ATOM 632 O O . LEU A 1 88 ? -12.409 -4.030 6.771 1.00 95.75 88 LEU A O 1
ATOM 636 N N . GLN A 1 89 ? -12.779 -4.982 4.769 1.00 95.06 89 GLN A N 1
ATOM 637 C CA . GLN A 1 89 ? -13.338 -6.219 5.310 1.00 95.06 89 GLN A CA 1
ATOM 638 C C . GLN A 1 89 ? -12.340 -6.916 6.245 1.00 95.06 89 GLN A C 1
ATOM 640 O O . GLN A 1 89 ? -12.673 -7.251 7.385 1.00 95.06 89 GLN A O 1
ATOM 645 N N . HIS A 1 90 ? -11.089 -7.070 5.804 1.00 95.12 90 HIS A N 1
ATOM 646 C CA . HIS A 1 90 ? -10.035 -7.644 6.638 1.00 95.12 90 HIS A CA 1
ATOM 647 C C . HIS A 1 90 ? -9.719 -6.766 7.853 1.00 95.12 90 HIS A C 1
ATOM 649 O O . HIS A 1 90 ? -9.557 -7.287 8.957 1.00 95.12 90 HIS A O 1
ATOM 655 N N . ALA A 1 91 ? -9.686 -5.440 7.700 1.00 94.19 91 ALA A N 1
ATOM 656 C CA . ALA A 1 91 ? -9.431 -4.510 8.794 1.00 94.19 91 ALA A CA 1
ATOM 657 C C . ALA A 1 91 ? -10.520 -4.575 9.871 1.00 94.19 91 ALA A C 1
ATOM 659 O O . ALA A 1 91 ? -10.206 -4.421 11.047 1.00 94.19 91 ALA A O 1
ATOM 660 N N . LEU A 1 92 ? -11.779 -4.832 9.522 1.00 92.44 92 LEU A N 1
ATOM 661 C CA . LEU A 1 92 ? -12.860 -4.973 10.501 1.00 92.44 92 LEU A CA 1
ATOM 662 C C . LEU A 1 92 ? -12.885 -6.344 11.179 1.00 92.44 92 LEU A C 1
ATOM 664 O O . LEU A 1 92 ? -13.387 -6.461 12.294 1.00 92.44 92 LEU A O 1
ATOM 668 N N . HIS A 1 93 ? -12.320 -7.379 10.559 1.00 87.69 93 HIS A N 1
ATOM 669 C CA . HIS A 1 93 ? -12.192 -8.703 11.174 1.00 87.69 93 HIS A CA 1
ATOM 670 C C . HIS A 1 93 ? -10.922 -8.840 12.028 1.00 87.69 93 HIS A C 1
ATOM 672 O O . HIS A 1 93 ? -10.936 -9.498 13.072 1.00 87.69 93 HIS A O 1
ATOM 678 N N . HIS A 1 94 ? -9.835 -8.179 11.631 1.00 80.06 94 HIS A N 1
ATOM 679 C CA . HIS A 1 94 ? -8.534 -8.279 12.277 1.00 80.06 94 HIS A CA 1
ATOM 680 C C . HIS A 1 94 ? -8.528 -7.627 13.674 1.00 80.06 94 HIS A C 1
ATOM 682 O O . HIS A 1 94 ? -8.698 -6.412 13.839 1.00 80.06 94 HIS A O 1
ATOM 688 N N . GLY A 1 95 ? -8.290 -8.444 14.706 1.00 72.06 95 GLY A N 1
ATOM 689 C CA . GLY A 1 95 ? -8.142 -7.989 16.092 1.00 72.06 95 GLY A CA 1
ATOM 690 C C . GLY A 1 95 ? -9.449 -7.756 16.864 1.00 72.06 95 GLY A C 1
ATOM 691 O O . GLY A 1 95 ? -9.414 -7.101 17.907 1.00 72.06 95 GLY A O 1
ATOM 692 N N . ARG A 1 96 ? -10.600 -8.276 16.404 1.00 68.44 96 ARG A N 1
ATOM 693 C CA . ARG A 1 96 ? -11.846 -8.252 17.197 1.00 68.44 96 ARG A CA 1
ATOM 694 C C . ARG A 1 96 ? -11.702 -9.097 18.464 1.00 68.44 96 ARG A C 1
ATOM 696 O O . ARG A 1 96 ? -11.536 -10.312 18.400 1.00 68.44 96 ARG A O 1
ATOM 703 N N . LYS A 1 97 ? -11.830 -8.460 19.630 1.00 50.62 97 LYS A N 1
ATOM 704 C CA . LYS A 1 97 ? -12.023 -9.142 20.916 1.00 50.62 97 LYS A CA 1
ATOM 705 C C . LYS A 1 97 ? -13.526 -9.330 21.145 1.00 50.62 97 LYS A C 1
ATOM 707 O O . LYS A 1 97 ? -14.190 -8.407 21.597 1.00 50.62 97 LYS A O 1
ATOM 712 N N . GLY A 1 98 ? -14.053 -10.510 20.816 1.00 52.22 98 GLY A N 1
ATOM 713 C CA . GLY A 1 98 ? -15.442 -10.893 21.102 1.00 52.22 98 GLY A CA 1
ATOM 714 C C . GLY A 1 98 ? -16.323 -11.079 19.862 1.00 52.22 98 GLY A C 1
ATOM 715 O O . GLY A 1 98 ? -16.279 -10.306 18.904 1.00 52.22 98 GLY A O 1
ATOM 716 N N . VAL A 1 99 ? -17.123 -12.147 19.891 1.00 49.59 99 VAL A N 1
ATOM 717 C CA . VAL A 1 99 ? -18.074 -12.539 18.846 1.00 49.59 99 VAL A CA 1
ATOM 718 C C . VAL A 1 99 ? -19.225 -11.533 18.818 1.00 49.59 99 VAL A C 1
ATOM 720 O O . VAL A 1 99 ? -20.079 -11.547 19.697 1.00 49.59 99 VAL A O 1
ATOM 723 N N . VAL A 1 100 ? -19.286 -10.685 17.792 1.00 54.28 100 VAL A N 1
ATOM 724 C CA . VAL A 1 100 ? -20.553 -10.047 17.401 1.00 54.28 100 VAL A CA 1
ATOM 725 C C . VAL A 1 100 ? -21.031 -10.789 16.166 1.00 54.28 100 VAL A C 1
ATOM 727 O O . VAL A 1 100 ? -20.271 -10.934 15.206 1.00 54.28 100 VAL A O 1
ATOM 730 N N . ALA A 1 101 ? -22.245 -11.329 16.239 1.00 53.75 101 ALA A N 1
ATOM 731 C CA . ALA A 1 101 ? -22.816 -12.207 15.228 1.00 53.75 101 ALA A CA 1
ATOM 732 C C . ALA A 1 101 ? -22.761 -11.570 13.830 1.00 53.75 101 ALA A C 1
ATOM 734 O O . ALA A 1 101 ? -23.003 -10.370 13.686 1.00 53.75 101 ALA A O 1
ATOM 735 N N . ALA A 1 102 ? -22.495 -12.380 12.802 1.00 53.66 102 ALA A N 1
ATOM 736 C CA . ALA A 1 102 ? -22.382 -11.959 11.400 1.00 53.66 102 ALA A CA 1
ATOM 737 C C . ALA A 1 102 ? -23.565 -11.094 10.900 1.00 53.66 102 ALA A C 1
ATOM 739 O O . ALA A 1 102 ? -23.395 -10.261 10.014 1.00 53.66 102 ALA A O 1
ATOM 740 N N . SER A 1 103 ? -24.740 -11.212 11.530 1.00 54.06 103 SER A N 1
ATOM 741 C CA . SER A 1 103 ? -25.931 -10.389 11.272 1.00 54.06 103 SER A CA 1
ATOM 742 C C . SER A 1 103 ? -25.761 -8.893 11.577 1.00 54.06 103 SER A C 1
ATOM 744 O O . SER A 1 103 ? -26.456 -8.068 10.991 1.00 54.06 103 SER A O 1
ATOM 746 N N . SER A 1 104 ? -24.839 -8.522 12.468 1.00 58.12 104 SER A N 1
ATOM 747 C CA . SER A 1 104 ? -24.559 -7.121 12.818 1.00 58.12 104 SER A CA 1
ATOM 748 C C . SER A 1 104 ? -23.628 -6.423 11.820 1.00 58.12 104 SER A C 1
ATOM 750 O O . SER A 1 104 ? -23.757 -5.220 11.614 1.00 58.12 104 SER A O 1
ATOM 752 N N . LEU A 1 105 ? -22.761 -7.173 11.129 1.00 53.69 105 LEU A N 1
ATOM 753 C CA . LEU A 1 105 ? -21.879 -6.639 10.083 1.00 53.69 105 LEU A CA 1
ATOM 754 C C . LEU A 1 105 ? -22.652 -6.324 8.798 1.00 53.69 105 LEU A C 1
ATOM 756 O O . LEU A 1 105 ? -22.478 -5.247 8.236 1.00 53.69 105 LEU A O 1
ATOM 760 N N . ALA A 1 106 ? -23.576 -7.203 8.396 1.00 52.94 106 ALA A N 1
ATOM 761 C CA . ALA A 1 106 ? -24.473 -6.948 7.267 1.00 52.94 106 ALA A CA 1
ATOM 762 C C . ALA A 1 106 ? -25.344 -5.698 7.489 1.00 52.94 106 ALA A C 1
ATOM 764 O O . ALA A 1 106 ? -25.627 -4.960 6.556 1.00 52.94 106 ALA A O 1
ATOM 765 N N . ARG A 1 107 ? -25.715 -5.397 8.741 1.00 56.75 107 ARG A N 1
ATOM 766 C CA . ARG A 1 107 ? -26.537 -4.223 9.064 1.00 56.75 107 ARG A CA 1
ATOM 767 C C . ARG A 1 107 ? -25.771 -2.897 9.069 1.00 56.75 107 ARG A C 1
ATOM 769 O O . ARG A 1 107 ? -26.399 -1.862 8.891 1.00 56.75 107 ARG A O 1
ATOM 776 N N . MET A 1 108 ? -24.450 -2.919 9.261 1.00 54.03 108 MET A N 1
ATOM 777 C CA . MET A 1 108 ? -23.604 -1.721 9.133 1.00 54.03 108 MET A CA 1
ATOM 778 C C . MET A 1 108 ? -23.147 -1.469 7.687 1.00 54.03 108 MET A C 1
ATOM 780 O O . MET A 1 108 ? -22.814 -0.336 7.359 1.00 54.03 108 MET A O 1
ATOM 784 N N . TYR A 1 109 ? -23.149 -2.503 6.836 1.00 49.19 109 TYR A N 1
ATOM 785 C CA . TYR A 1 109 ? -22.641 -2.463 5.456 1.00 49.19 109 TYR A CA 1
ATOM 786 C C . TYR A 1 109 ? -23.683 -2.830 4.394 1.00 49.19 109 TYR A C 1
ATOM 788 O O . TYR A 1 109 ? -23.309 -3.207 3.287 1.00 49.19 109 TYR A O 1
ATOM 796 N N . ASN A 1 110 ? -24.982 -2.731 4.685 1.00 52.06 110 ASN A N 1
ATOM 797 C CA . ASN A 1 110 ? -25.996 -2.891 3.647 1.00 52.06 110 ASN A CA 1
ATOM 798 C C . ASN A 1 110 ? -25.828 -1.748 2.629 1.00 52.06 110 ASN A C 1
ATOM 800 O O . ASN A 1 110 ? -26.241 -0.613 2.859 1.00 52.06 110 ASN A O 1
ATOM 804 N N . VAL A 1 111 ? -25.183 -2.065 1.506 1.00 48.53 111 VAL A N 1
ATOM 805 C CA . VAL A 1 111 ? -24.925 -1.169 0.366 1.00 48.53 111 VAL A CA 1
ATOM 806 C C . VAL A 1 111 ? -26.229 -0.801 -0.370 1.00 48.53 111 VAL A C 1
ATOM 808 O O . VAL A 1 111 ? -26.218 0.023 -1.276 1.00 48.53 111 VAL A O 1
ATOM 811 N N . ASP A 1 112 ? -27.375 -1.327 0.066 1.00 46.31 112 ASP A N 1
ATOM 812 C CA . ASP A 1 112 ? -28.694 -0.973 -0.465 1.00 46.31 112 ASP A CA 1
ATOM 813 C C . ASP A 1 112 ? -29.180 0.422 -0.012 1.00 46.31 112 ASP A C 1
ATOM 815 O O . ASP A 1 112 ? -30.000 1.032 -0.692 1.00 46.31 112 ASP A O 1
ATOM 819 N N . ASP A 1 113 ? -28.635 0.986 1.077 1.00 47.81 113 ASP A N 1
ATOM 820 C CA . ASP A 1 113 ? -29.045 2.312 1.588 1.00 47.81 113 ASP A CA 1
ATOM 821 C C . ASP A 1 113 ? -28.407 3.498 0.831 1.00 47.81 113 ASP A C 1
ATOM 823 O O . ASP A 1 113 ? -28.761 4.652 1.064 1.00 47.81 113 ASP A O 1
ATOM 827 N N . GLN A 1 114 ? -27.468 3.249 -0.091 1.00 44.16 114 GLN A N 1
ATOM 828 C CA . GLN A 1 114 ? -26.820 4.311 -0.882 1.00 44.16 114 GLN A CA 1
ATOM 829 C C . GLN A 1 114 ? -27.402 4.473 -2.297 1.00 44.16 114 GLN A C 1
ATOM 831 O O . GLN A 1 114 ? -26.954 5.344 -3.043 1.00 44.16 114 GLN A O 1
ATOM 836 N N . LEU A 1 115 ? -28.424 3.690 -2.667 1.00 42.25 115 LEU A N 1
ATOM 837 C CA . LEU A 1 115 ? -29.176 3.882 -3.917 1.00 42.25 115 LEU A CA 1
ATOM 838 C C . LEU A 1 115 ? -30.552 4.540 -3.701 1.00 42.25 115 LEU A C 1
ATOM 840 O O . LEU A 1 115 ? -31.078 5.151 -4.629 1.00 42.25 115 LEU A O 1
ATOM 844 N N . GLU A 1 116 ? -31.076 4.546 -2.472 1.00 46.31 116 GLU A N 1
ATOM 845 C CA . GLU A 1 116 ? -32.371 5.156 -2.120 1.00 46.31 116 GLU A CA 1
ATOM 846 C C . GLU A 1 116 ? -32.228 6.586 -1.553 1.00 46.31 116 GLU A C 1
ATOM 848 O O . GLU A 1 116 ? -33.032 7.052 -0.750 1.00 46.31 116 GLU A O 1
ATOM 853 N N . ALA A 1 117 ? -31.181 7.323 -1.937 1.00 44.16 117 ALA A N 1
ATOM 854 C CA . ALA A 1 117 ? -30.936 8.675 -1.425 1.00 44.16 117 ALA A CA 1
ATOM 855 C C . ALA A 1 117 ? -30.577 9.686 -2.524 1.00 44.16 117 ALA A C 1
ATOM 857 O O . ALA A 1 117 ? -29.653 10.485 -2.375 1.00 44.16 117 ALA A O 1
ATOM 858 N N . LYS A 1 118 ? -31.314 9.692 -3.645 1.00 41.41 118 LYS A N 1
ATOM 859 C CA . LYS A 1 118 ? -31.354 10.860 -4.550 1.00 41.41 118 LYS A CA 1
ATOM 860 C C . LYS A 1 118 ? -32.580 10.886 -5.471 1.00 41.41 118 LYS A C 1
ATOM 862 O O . LYS A 1 118 ? -32.451 10.997 -6.684 1.00 41.41 118 LYS A O 1
ATOM 867 N N . GLN A 1 119 ? -33.786 10.846 -4.907 1.00 38.41 119 GLN A N 1
ATOM 868 C CA . GLN A 1 119 ? -34.970 11.319 -5.638 1.00 38.41 119 GLN A CA 1
ATOM 869 C C . GL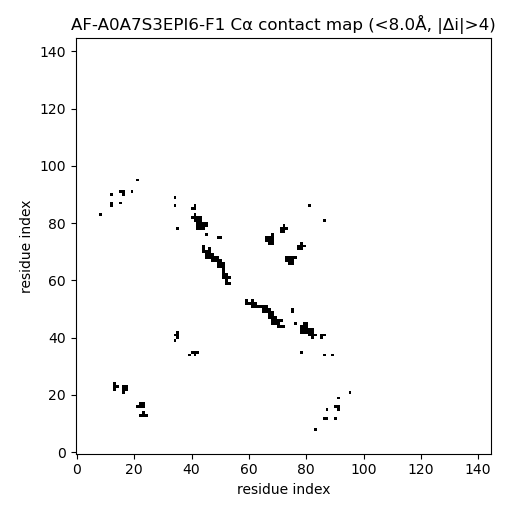N A 1 119 ? -35.007 12.861 -5.556 1.00 38.41 119 GLN A C 1
ATOM 871 O O . GLN A 1 119 ? -35.037 13.397 -4.444 1.00 38.41 119 GLN A O 1
ATOM 876 N N . PRO A 1 120 ? -34.959 13.612 -6.675 1.00 37.28 120 PRO A N 1
ATOM 877 C CA . PRO A 1 120 ? -35.137 15.057 -6.636 1.00 37.28 120 PRO A CA 1
ATOM 878 C C . PRO A 1 120 ? -36.582 15.396 -6.260 1.00 37.28 120 PRO A C 1
ATOM 880 O O . PRO A 1 120 ? -37.539 14.831 -6.786 1.00 37.28 120 PRO A O 1
ATOM 883 N N . SER A 1 121 ? -36.722 16.347 -5.338 1.00 52.31 121 SER A N 1
ATOM 884 C CA . SER A 1 121 ? -37.995 16.870 -4.859 1.00 52.31 121 SER A CA 1
ATOM 885 C C . SER A 1 121 ? -38.855 17.381 -6.016 1.00 52.31 121 SER A C 1
ATOM 887 O O . SER A 1 121 ? -38.604 18.456 -6.561 1.00 52.31 121 SER A O 1
ATOM 889 N N . SER A 1 122 ? -39.909 16.647 -6.352 1.00 42.28 122 SER A N 1
ATOM 890 C CA . SER A 1 122 ? -41.061 17.217 -7.037 1.00 42.28 122 SER A CA 1
ATOM 891 C C . SER A 1 122 ? -42.333 16.529 -6.555 1.00 42.28 122 SER A C 1
ATOM 893 O O . SER A 1 122 ? -42.375 15.337 -6.261 1.00 42.28 122 SER A O 1
ATOM 895 N N . SER A 1 123 ? -43.339 17.359 -6.332 1.00 52.50 123 SER A N 1
ATOM 896 C CA . SER A 1 123 ? -44.590 17.042 -5.673 1.00 52.50 123 SER A CA 1
ATOM 897 C C . SER A 1 123 ? -45.486 16.153 -6.547 1.00 52.50 123 SER A C 1
ATOM 899 O O . SER A 1 123 ? -45.789 16.558 -7.664 1.00 52.50 123 SER A O 1
ATOM 901 N N . TRP A 1 124 ? -45.951 15.010 -6.017 1.00 29.98 124 TRP A N 1
ATOM 902 C CA . TRP A 1 124 ? -47.364 14.568 -5.913 1.00 29.98 124 TRP A CA 1
ATOM 903 C C . TRP A 1 124 ? -47.480 13.048 -5.642 1.00 29.98 124 TRP A C 1
ATOM 905 O O . TRP A 1 124 ? -46.982 12.228 -6.398 1.00 29.98 124 TRP A O 1
ATOM 915 N N . SER A 1 125 ? -48.170 12.713 -4.540 1.00 47.97 125 SER A N 1
ATOM 916 C CA . SER A 1 125 ? -49.019 11.530 -4.269 1.00 47.97 125 SER A CA 1
ATOM 917 C C . SER A 1 125 ? -48.732 10.185 -4.970 1.00 47.97 125 SER A C 1
ATOM 919 O O . SER A 1 125 ? -49.061 10.031 -6.138 1.00 47.97 125 SER A O 1
ATOM 921 N N . THR A 1 126 ? -48.447 9.120 -4.203 1.00 36.47 126 THR A N 1
AT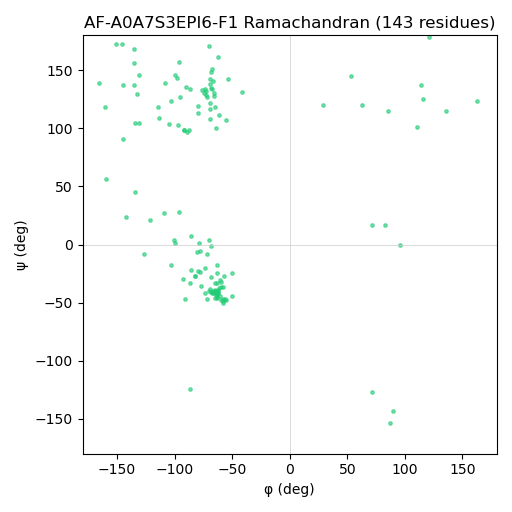OM 922 C CA . THR A 1 126 ? -49.464 8.122 -3.773 1.00 36.47 126 THR A CA 1
ATOM 923 C C . THR A 1 126 ? -48.918 7.244 -2.636 1.00 36.47 126 THR A C 1
ATOM 925 O O . THR A 1 126 ? -47.759 6.844 -2.645 1.00 36.47 126 THR A O 1
ATOM 928 N N . LYS A 1 127 ? -49.751 6.949 -1.630 1.00 48.22 127 LYS A N 1
ATOM 929 C CA . LYS A 1 127 ? -49.440 5.996 -0.553 1.00 48.22 127 LYS A CA 1
ATOM 930 C C . LYS A 1 127 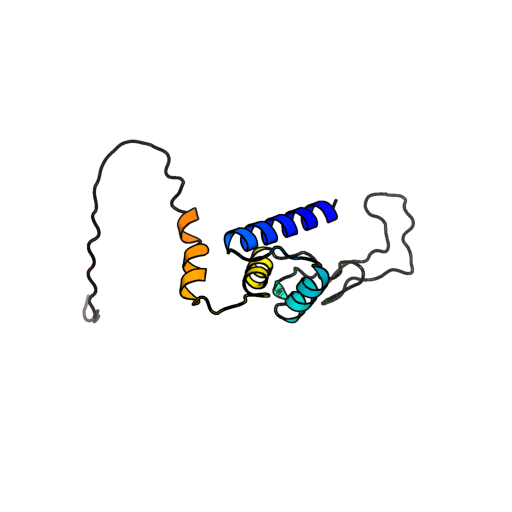? -49.493 4.565 -1.098 1.00 48.22 127 LYS A C 1
ATOM 932 O O . LYS A 1 127 ? -50.511 4.191 -1.670 1.00 48.22 127 LYS A O 1
ATOM 937 N N . ALA A 1 128 ? -48.486 3.747 -0.804 1.00 39.16 128 ALA A N 1
ATOM 938 C CA . ALA A 1 128 ? -48.610 2.292 -0.843 1.00 39.16 128 ALA A CA 1
ATOM 939 C C . ALA A 1 128 ? -47.980 1.702 0.426 1.00 39.16 128 ALA A C 1
ATOM 941 O O . ALA A 1 128 ? -46.766 1.685 0.605 1.00 39.16 128 ALA A O 1
ATOM 942 N N . THR A 1 129 ? -48.838 1.278 1.349 1.00 40.91 129 THR A N 1
ATOM 943 C CA . THR A 1 129 ? -48.473 0.544 2.560 1.00 40.91 129 THR A CA 1
ATOM 944 C C . THR A 1 129 ? -48.251 -0.917 2.176 1.00 40.91 129 THR A C 1
ATOM 946 O O . THR A 1 129 ? -49.209 -1.590 1.804 1.00 40.91 129 THR A O 1
ATOM 949 N N . LEU A 1 130 ? -47.021 -1.429 2.266 1.00 37.59 130 LEU A N 1
ATOM 950 C CA . LEU A 1 130 ? -46.767 -2.865 2.120 1.00 37.59 130 LEU A CA 1
ATOM 951 C C . LEU A 1 130 ? -46.819 -3.542 3.492 1.00 37.59 130 LEU A C 1
ATOM 953 O O . LEU A 1 130 ? -45.874 -3.514 4.277 1.00 37.59 130 LEU A O 1
ATOM 957 N N . SER A 1 131 ? -47.985 -4.130 3.764 1.00 32.66 131 SER A N 1
ATOM 958 C CA . SER A 1 131 ? -48.207 -5.125 4.808 1.00 32.66 131 SER A CA 1
ATOM 959 C C . SER A 1 131 ? -47.650 -6.476 4.358 1.00 32.66 131 SER A C 1
ATOM 961 O O . SER A 1 131 ? -47.928 -6.938 3.256 1.00 32.66 131 SER A O 1
ATOM 963 N N . SER A 1 132 ? -46.901 -7.108 5.257 1.00 43.69 132 SER A N 1
ATOM 964 C CA . SER A 1 132 ? -46.437 -8.497 5.220 1.00 43.69 132 SER A CA 1
ATOM 965 C C . SER A 1 132 ? -47.503 -9.493 4.741 1.00 43.69 132 SER A C 1
ATOM 967 O O . SER A 1 132 ? -48.595 -9.528 5.306 1.00 4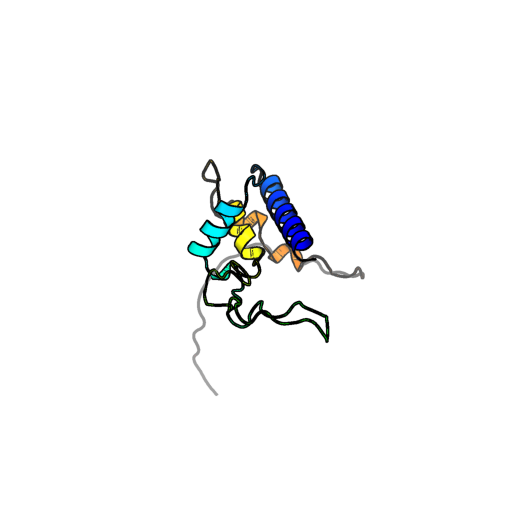3.69 132 SER A O 1
ATOM 969 N N . ALA A 1 133 ? -47.149 -10.361 3.787 1.00 38.12 133 ALA A N 1
ATOM 970 C CA . ALA A 1 133 ? -47.717 -11.704 3.664 1.00 38.12 133 ALA A CA 1
ATOM 971 C C . ALA A 1 133 ? -46.805 -12.615 2.819 1.00 38.12 133 ALA A C 1
ATOM 973 O O . ALA A 1 133 ? -46.545 -12.366 1.646 1.00 38.12 133 ALA A O 1
ATOM 974 N N . ARG A 1 134 ? -46.318 -13.680 3.464 1.00 42.00 134 ARG A N 1
ATOM 975 C CA . ARG A 1 134 ? -45.789 -14.913 2.856 1.00 42.00 134 ARG A CA 1
ATOM 976 C C . ARG A 1 134 ? -46.938 -15.724 2.223 1.00 42.00 134 ARG A C 1
ATOM 978 O O . ARG A 1 134 ? -48.084 -15.453 2.555 1.00 42.00 134 ARG A O 1
ATOM 985 N N . ILE A 1 135 ? -46.570 -16.771 1.463 1.00 37.59 135 ILE A N 1
ATOM 986 C CA . ILE A 1 135 ? -47.350 -17.857 0.795 1.00 37.59 135 ILE A CA 1
ATOM 987 C C . ILE A 1 135 ? -47.154 -17.695 -0.726 1.00 37.59 135 ILE A C 1
ATOM 989 O O . ILE A 1 135 ? -47.349 -16.610 -1.243 1.00 37.59 135 ILE A O 1
ATOM 993 N N . GLY A 1 136 ? -46.709 -18.654 -1.535 1.00 30.47 136 GLY A N 1
ATOM 994 C CA . GLY A 1 136 ? -46.656 -20.106 -1.426 1.00 30.47 136 GLY A CA 1
ATOM 995 C C . GLY A 1 136 ? -47.116 -20.674 -2.778 1.00 30.47 136 GLY A C 1
ATOM 996 O O . GLY A 1 136 ? -48.261 -20.468 -3.137 1.00 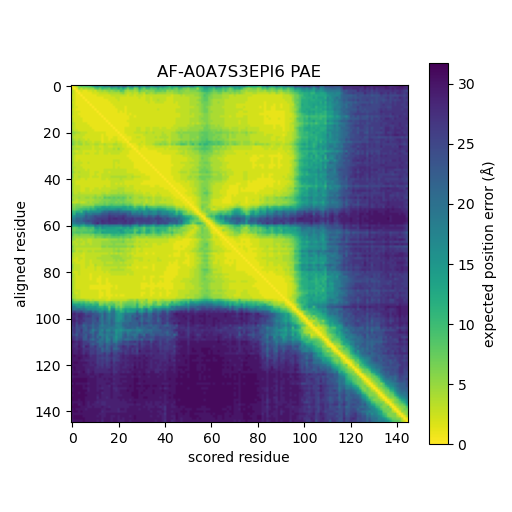30.47 136 GLY A O 1
ATOM 997 N N . HIS A 1 137 ? -46.203 -21.352 -3.479 1.00 33.78 137 HIS A N 1
ATOM 998 C CA . HIS A 1 137 ? -46.379 -22.413 -4.487 1.00 33.78 137 HIS A CA 1
ATOM 999 C C . HIS A 1 137 ? -47.299 -22.278 -5.736 1.00 33.78 137 HIS A C 1
ATOM 1001 O O . HIS A 1 137 ? -48.433 -21.828 -5.680 1.00 33.78 137 HIS A O 1
ATOM 1007 N N . TYR A 1 138 ? -46.786 -22.910 -6.808 1.00 30.22 138 TYR A N 1
ATOM 1008 C CA . TYR A 1 138 ? -47.406 -23.434 -8.041 1.00 30.22 138 TYR A CA 1
ATOM 1009 C C . TYR A 1 138 ? -47.631 -22.496 -9.236 1.00 30.22 138 TYR A C 1
ATOM 1011 O O . TYR A 1 138 ? -48.517 -21.653 -9.236 1.00 30.22 138 TYR A O 1
ATOM 1019 N N . TRP A 1 139 ? -46.915 -22.800 -10.326 1.00 33.84 139 TRP A N 1
ATOM 1020 C CA . TRP A 1 139 ? -47.438 -22.692 -11.690 1.00 33.84 139 TRP A CA 1
ATOM 1021 C C . TRP A 1 139 ? -47.147 -23.999 -12.437 1.00 33.84 139 TRP A C 1
ATOM 1023 O O . TRP A 1 139 ? -46.009 -24.288 -12.801 1.00 33.84 139 TRP A O 1
ATOM 1033 N N . THR A 1 140 ? -48.189 -24.810 -12.607 1.00 37.22 140 THR A N 1
ATOM 1034 C CA . THR A 1 140 ? -48.338 -25.786 -13.693 1.00 37.22 140 THR A CA 1
ATOM 1035 C C . THR A 1 140 ? -48.548 -25.035 -15.007 1.00 37.22 140 THR A C 1
ATOM 1037 O O . THR A 1 140 ? -49.314 -24.073 -15.036 1.00 37.22 140 THR A O 1
ATOM 1040 N N . VAL A 1 141 ? -47.913 -25.489 -16.089 1.00 42.31 141 VAL A N 1
ATOM 1041 C CA . VAL A 1 141 ? -48.235 -25.071 -17.459 1.00 42.31 141 VAL A CA 1
ATOM 1042 C C . VAL A 1 141 ? -48.789 -26.277 -18.208 1.00 42.31 141 VAL A C 1
ATOM 1044 O O . VAL A 1 141 ? -48.055 -27.209 -18.506 1.00 42.31 141 VAL A O 1
ATOM 1047 N N . ASP A 1 142 ? -50.088 -26.245 -18.491 1.00 36.56 142 ASP A N 1
ATOM 1048 C CA . ASP A 1 142 ? -50.736 -27.090 -19.488 1.00 36.56 142 ASP A CA 1
ATOM 1049 C C . ASP A 1 142 ? -51.633 -26.197 -20.353 1.00 36.56 142 ASP A C 1
ATOM 1051 O O . ASP A 1 142 ? -52.473 -25.465 -19.830 1.00 36.56 142 ASP A O 1
ATOM 1055 N N . GLY A 1 143 ? -51.480 -26.320 -21.675 1.00 33.59 143 GLY A N 1
ATOM 1056 C CA . GLY A 1 143 ? -52.614 -26.234 -22.598 1.00 33.59 143 GLY A CA 1
ATOM 1057 C C . GLY A 1 143 ? -52.730 -25.017 -23.521 1.00 33.59 143 GLY A C 1
ATOM 1058 O O . GLY A 1 143 ? -53.300 -24.006 -23.137 1.00 33.59 143 GLY A O 1
ATOM 1059 N N . ALA A 1 144 ? -52.332 -25.251 -24.780 1.00 35.03 144 ALA A N 1
ATOM 1060 C CA . ALA A 1 144 ? -53.029 -24.912 -26.035 1.00 35.03 144 ALA A CA 1
ATOM 1061 C C . ALA A 1 144 ? -53.307 -23.434 -26.392 1.00 35.03 144 ALA A C 1
ATOM 1063 O O . ALA A 1 144 ? -54.100 -22.769 -25.734 1.00 35.03 144 ALA A O 1
ATOM 1064 N N . VAL A 1 145 ? -52.767 -22.966 -27.532 1.00 35.16 145 VAL A N 1
ATOM 1065 C CA . VAL A 1 145 ? -53.316 -23.163 -28.900 1.00 35.16 145 VAL A CA 1
ATOM 1066 C C . VAL A 1 145 ? -52.161 -23.244 -29.899 1.00 35.16 145 VAL A C 1
ATOM 1068 O O . VAL A 1 145 ? -51.161 -22.528 -29.672 1.00 35.16 145 VAL A O 1
#